Protein AF-A0A920GMC5-F1 (afdb_monomer_lite)

pLDDT: mean 89.44, std 11.88, range [47.94, 98.69]

Structure (mmCIF, N/CA/C/O backbone):
data_AF-A0A920GMC5-F1
#
_entry.id   AF-A0A920GMC5-F1
#
loop_
_atom_site.group_PDB
_atom_site.id
_atom_site.type_symbol
_atom_site.label_atom_id
_atom_site.label_alt_id
_atom_site.label_comp_id
_atom_site.label_asym_id
_atom_site.label_entity_id
_atom_site.label_seq_id
_atom_site.pdbx_PDB_ins_code
_atom_site.Cartn_x
_atom_site.Cartn_y
_atom_site.Cartn_z
_atom_site.occupancy
_atom_site.B_iso_or_equiv
_atom_site.auth_seq_id
_atom_site.auth_comp_id
_atom_site.auth_asym_id
_atom_site.auth_atom_id
_atom_site.pdbx_PDB_model_num
ATOM 1 N N . MET A 1 1 ? 22.714 1.421 4.665 1.00 62.22 1 MET A N 1
ATOM 2 C CA . MET A 1 1 ? 21.723 1.828 3.650 1.00 62.22 1 MET A CA 1
ATOM 3 C C . MET A 1 1 ? 22.191 1.294 2.315 1.00 62.22 1 MET A C 1
ATOM 5 O O . MET A 1 1 ? 23.393 1.304 2.080 1.00 62.22 1 MET A O 1
ATOM 9 N N . VAL A 1 2 ? 21.269 0.796 1.499 1.00 65.38 2 VAL A N 1
ATOM 10 C CA . VAL A 1 2 ? 21.537 0.452 0.098 1.00 65.38 2 VAL A CA 1
ATOM 11 C C . VAL A 1 2 ? 21.794 1.753 -0.679 1.00 65.38 2 VAL A C 1
ATOM 13 O O . VAL A 1 2 ? 21.132 2.751 -0.406 1.00 65.38 2 VAL A O 1
ATOM 16 N N . THR A 1 3 ? 22.780 1.777 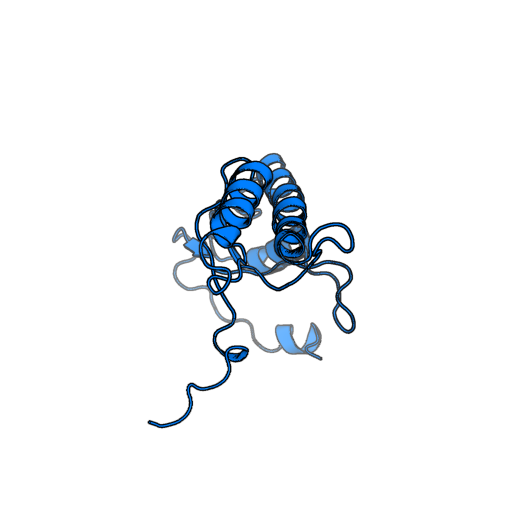-1.578 1.00 78.31 3 THR A N 1
ATOM 17 C CA . THR A 1 3 ? 23.127 2.945 -2.413 1.00 78.31 3 THR A CA 1
ATOM 18 C C . THR A 1 3 ? 22.941 2.615 -3.893 1.00 78.31 3 THR A C 1
ATOM 20 O O . THR A 1 3 ? 23.078 1.455 -4.275 1.00 78.31 3 THR A O 1
ATOM 23 N N . ASN A 1 4 ? 22.723 3.617 -4.754 1.00 77.88 4 ASN A N 1
ATOM 24 C CA . ASN A 1 4 ? 22.659 3.386 -6.209 1.00 77.88 4 ASN A CA 1
ATOM 25 C C . ASN A 1 4 ? 23.941 2.730 -6.737 1.00 77.88 4 ASN A C 1
ATOM 27 O O . ASN A 1 4 ? 23.882 1.779 -7.503 1.00 77.88 4 ASN A O 1
ATOM 31 N N . SER A 1 5 ? 25.100 3.143 -6.217 1.00 84.31 5 SER A N 1
ATOM 32 C CA . SER A 1 5 ? 26.387 2.523 -6.549 1.00 84.31 5 SER A CA 1
ATOM 33 C C . SER A 1 5 ? 26.488 1.040 -6.172 1.00 84.31 5 SER A C 1
ATOM 35 O O . SER A 1 5 ? 27.332 0.339 -6.722 1.00 84.31 5 SER A O 1
ATOM 37 N N . TRP A 1 6 ? 25.673 0.564 -5.223 1.00 86.81 6 TRP A N 1
ATOM 38 C CA . TRP A 1 6 ? 25.560 -0.855 -4.888 1.00 86.81 6 TRP A CA 1
ATOM 39 C C . TRP A 1 6 ? 24.592 -1.581 -5.834 1.00 86.81 6 TRP A C 1
ATOM 41 O O . TRP A 1 6 ? 24.927 -2.661 -6.308 1.00 86.81 6 TRP A O 1
ATOM 51 N N . LEU A 1 7 ? 23.442 -0.977 -6.161 1.00 78.94 7 LEU A N 1
ATOM 52 C CA . LEU A 1 7 ? 22.465 -1.542 -7.108 1.00 78.94 7 LEU A CA 1
ATOM 53 C C . LEU A 1 7 ? 23.050 -1.709 -8.519 1.00 78.94 7 LEU A C 1
ATOM 55 O O . LEU A 1 7 ? 22.782 -2.688 -9.202 1.00 78.94 7 LEU A O 1
ATOM 59 N N . GLU A 1 8 ? 23.914 -0.788 -8.936 1.00 85.12 8 GLU A N 1
ATOM 60 C CA . GLU A 1 8 ? 24.529 -0.785 -10.267 1.00 85.12 8 GLU A CA 1
ATOM 61 C C . GLU A 1 8 ? 25.684 -1.794 -10.428 1.00 85.12 8 GLU A C 1
ATOM 63 O O . GLU A 1 8 ? 26.263 -1.888 -11.511 1.00 85.12 8 GLU A O 1
ATOM 68 N N . GLN A 1 9 ? 26.047 -2.552 -9.382 1.00 89.69 9 GLN A N 1
ATOM 69 C CA . GLN A 1 9 ? 27.191 -3.475 -9.432 1.00 89.69 9 GLN A CA 1
ATOM 70 C C . GLN A 1 9 ? 26.994 -4.639 -10.405 1.00 89.69 9 GLN A C 1
ATOM 72 O O . GLN A 1 9 ? 27.973 -5.135 -10.966 1.00 89.69 9 GLN A O 1
ATOM 77 N N . VAL A 1 10 ? 25.754 -5.090 -10.592 1.00 88.12 10 VAL A N 1
ATOM 78 C CA . VAL A 1 10 ? 25.415 -6.214 -11.465 1.00 88.12 10 VAL A CA 1
ATOM 79 C C . VAL A 1 10 ? 24.142 -5.868 -12.224 1.00 88.12 10 VAL A C 1
ATOM 81 O O . VAL A 1 10 ? 23.151 -5.471 -11.624 1.00 88.12 10 VAL A O 1
ATOM 84 N N . LYS A 1 11 ? 24.170 -6.041 -13.548 1.00 84.81 11 LYS A N 1
ATOM 85 C CA . LYS A 1 11 ? 22.978 -5.998 -14.399 1.00 84.81 11 LYS A CA 1
ATOM 86 C C . LYS A 1 11 ? 22.766 -7.381 -14.996 1.00 84.81 11 LYS A C 1
ATOM 88 O O . LYS A 1 11 ? 23.624 -7.864 -15.734 1.00 84.81 11 LYS A O 1
ATOM 93 N N . GLU A 1 12 ? 21.657 -8.014 -14.641 1.00 87.12 12 GLU A N 1
ATOM 94 C CA . GLU A 1 12 ? 21.252 -9.304 -15.197 1.00 87.12 12 GLU A CA 1
ATOM 95 C C . GLU A 1 12 ? 20.406 -9.098 -16.461 1.00 87.12 12 GLU A C 1
ATOM 97 O O . GLU A 1 12 ? 19.776 -8.055 -16.643 1.00 87.12 12 GLU A O 1
ATOM 102 N N . GLU A 1 13 ? 20.422 -10.077 -17.366 1.00 90.31 13 GLU A N 1
ATOM 103 C CA . GLU A 1 13 ? 19.564 -10.056 -18.551 1.00 90.31 13 GLU A CA 1
ATOM 104 C C . GLU A 1 13 ? 18.112 -10.354 -18.157 1.00 90.31 13 GLU A C 1
ATOM 106 O O . GLU A 1 13 ? 17.834 -11.264 -17.375 1.00 90.31 13 GLU A O 1
ATOM 111 N N . ILE A 1 14 ? 17.179 -9.594 -18.727 1.00 88.88 14 ILE A N 1
ATOM 112 C CA . ILE A 1 14 ? 15.751 -9.738 -18.456 1.00 88.88 14 ILE A CA 1
ATOM 113 C C . ILE A 1 14 ? 15.233 -10.999 -19.134 1.00 88.88 14 ILE A C 1
ATOM 115 O O . ILE A 1 14 ? 15.270 -11.132 -20.357 1.00 88.88 14 ILE A O 1
ATOM 119 N N . VAL A 1 15 ? 14.694 -11.911 -18.332 1.00 90.94 15 VAL A N 1
ATOM 120 C CA . VAL A 1 15 ? 14.033 -13.116 -18.833 1.00 90.94 15 VAL A CA 1
ATOM 121 C C . VAL A 1 15 ? 12.606 -12.779 -19.265 1.00 90.94 15 VAL A C 1
ATOM 123 O O . VAL A 1 15 ? 11.860 -12.164 -18.505 1.00 90.94 15 VAL A O 1
ATOM 126 N N . ASP A 1 16 ? 12.224 -13.222 -20.466 1.00 92.50 16 ASP A N 1
ATOM 127 C CA . ASP A 1 16 ? 10.893 -13.041 -21.062 1.00 92.50 16 ASP A CA 1
ATOM 128 C C . ASP A 1 16 ? 10.368 -11.588 -20.977 1.00 92.50 16 ASP A C 1
ATOM 130 O O . ASP A 1 16 ? 9.317 -11.350 -20.376 1.00 92.50 16 ASP A O 1
ATOM 134 N N . PRO A 1 17 ? 11.058 -10.603 -21.588 1.00 90.88 17 PRO A N 1
ATOM 135 C CA . PRO A 1 17 ? 10.759 -9.179 -21.400 1.00 90.88 17 PRO A CA 1
ATOM 136 C C . PRO A 1 17 ? 9.332 -8.792 -21.810 1.00 90.88 17 PRO A C 1
ATOM 138 O O . PRO A 1 17 ? 8.729 -7.926 -21.191 1.00 90.88 17 PRO A O 1
ATOM 141 N N . GLU A 1 18 ? 8.752 -9.478 -22.797 1.00 92.06 18 GLU A N 1
ATOM 142 C CA . GLU A 1 18 ? 7.392 -9.212 -23.282 1.00 92.06 18 GLU A CA 1
ATOM 143 C C . GLU A 1 18 ? 6.294 -9.820 -22.397 1.00 92.06 18 GLU A C 1
ATOM 145 O O . GLU A 1 18 ? 5.111 -9.515 -22.577 1.00 92.06 18 GLU A O 1
ATOM 150 N N . ARG A 1 19 ? 6.638 -10.709 -21.453 1.00 93.94 19 ARG A N 1
ATOM 151 C CA . ARG A 1 19 ? 5.644 -11.411 -20.637 1.00 93.94 19 ARG A CA 1
ATOM 152 C C . ARG A 1 19 ? 4.916 -10.406 -19.736 1.00 93.94 19 ARG A C 1
ATOM 154 O O . ARG A 1 19 ? 5.564 -9.800 -18.890 1.00 93.94 19 ARG A O 1
ATOM 161 N N . PRO A 1 20 ? 3.581 -10.267 -19.845 1.00 93.94 20 PRO A N 1
ATOM 162 C CA . PRO A 1 20 ? 2.842 -9.351 -18.990 1.00 93.94 20 PRO A CA 1
ATOM 163 C C . PRO A 1 20 ? 2.846 -9.853 -17.543 1.00 93.94 20 PRO A C 1
ATOM 165 O O . PRO A 1 20 ? 2.507 -11.012 -17.273 1.00 93.94 20 PRO A O 1
ATOM 168 N N . ILE A 1 21 ? 3.211 -8.971 -16.617 1.00 93.88 21 ILE A N 1
ATOM 169 C CA . ILE A 1 21 ? 3.319 -9.254 -15.183 1.00 93.88 21 ILE A CA 1
ATOM 170 C C . ILE A 1 21 ? 2.372 -8.337 -14.413 1.00 93.88 21 ILE A C 1
ATOM 172 O O . ILE A 1 21 ? 2.290 -7.141 -14.679 1.00 93.88 21 ILE A O 1
ATOM 176 N N . ILE A 1 22 ? 1.678 -8.903 -13.427 1.00 95.75 22 ILE A N 1
ATOM 177 C CA . ILE A 1 22 ? 1.095 -8.122 -12.337 1.00 95.75 22 ILE A CA 1
ATOM 178 C C . ILE A 1 22 ? 2.026 -8.273 -11.149 1.00 95.75 22 ILE A C 1
ATOM 180 O O . ILE A 1 22 ? 2.255 -9.404 -10.721 1.00 95.75 22 ILE A O 1
ATOM 184 N N . ASP A 1 23 ? 2.539 -7.163 -10.626 1.00 95.62 23 ASP A N 1
ATOM 185 C CA . ASP A 1 23 ? 3.222 -7.165 -9.336 1.00 95.62 23 ASP A CA 1
ATOM 186 C C . ASP A 1 23 ? 2.161 -7.214 -8.222 1.00 95.62 23 ASP A C 1
ATOM 188 O O . ASP A 1 23 ? 1.435 -6.234 -8.014 1.00 95.62 23 ASP A O 1
ATOM 192 N N . PRO A 1 24 ? 1.998 -8.348 -7.520 1.00 97.00 24 PRO A N 1
ATOM 193 C CA . PRO A 1 24 ? 0.924 -8.502 -6.554 1.00 97.00 24 PRO A CA 1
ATOM 194 C C . PRO A 1 24 ? 1.234 -7.840 -5.205 1.00 97.00 24 PRO A C 1
ATOM 196 O O . PRO A 1 24 ? 0.373 -7.876 -4.324 1.00 97.00 24 PRO A O 1
ATOM 199 N N . HIS A 1 25 ? 2.445 -7.307 -5.001 1.00 97.31 25 HIS A N 1
ATOM 200 C CA . HIS A 1 25 ? 2.865 -6.802 -3.700 1.00 97.31 25 HIS A CA 1
ATOM 201 C C . HIS A 1 25 ? 3.972 -5.759 -3.834 1.00 97.31 25 HIS A C 1
ATOM 203 O O . HIS A 1 25 ? 5.155 -6.088 -3.833 1.00 97.31 25 HIS A O 1
ATOM 209 N N . HIS A 1 26 ? 3.585 -4.490 -3.756 1.00 96.56 26 HIS A N 1
ATOM 210 C CA . HIS A 1 26 ? 4.513 -3.398 -3.473 1.00 96.56 26 HIS A CA 1
ATOM 211 C C . HIS A 1 26 ? 4.031 -2.567 -2.279 1.00 96.56 26 HIS A C 1
ATOM 213 O O . HIS A 1 26 ? 2.883 -2.661 -1.833 1.00 96.56 26 HIS A O 1
ATOM 219 N N . HIS A 1 27 ? 4.927 -1.728 -1.770 1.00 96.44 27 HIS A N 1
ATOM 220 C CA . HIS A 1 27 ? 4.642 -0.748 -0.733 1.00 96.44 27 HIS A CA 1
ATOM 221 C C . HIS A 1 27 ? 4.968 0.642 -1.267 1.00 96.44 27 HIS A C 1
ATOM 223 O O . HIS A 1 27 ? 5.920 0.797 -2.021 1.00 96.44 27 HIS A O 1
ATOM 229 N N . LEU A 1 28 ? 4.213 1.641 -0.826 1.00 97.00 28 LEU A N 1
ATOM 230 C CA . LEU A 1 28 ? 4.483 3.061 -1.040 1.00 97.00 28 LEU A CA 1
ATOM 231 C C . LEU A 1 28 ? 4.460 3.760 0.315 1.00 97.00 28 LEU A C 1
ATOM 233 O O . LEU A 1 28 ? 3.704 3.351 1.196 1.00 97.00 28 LEU A O 1
ATOM 237 N N . TRP A 1 29 ? 5.272 4.791 0.499 1.00 96.06 29 TRP A N 1
ATOM 238 C CA . TRP A 1 29 ? 5.263 5.612 1.702 1.00 96.06 29 TRP A CA 1
ATOM 239 C C . TRP A 1 29 ? 5.774 7.023 1.426 1.00 96.06 29 TRP A C 1
ATOM 241 O O . TRP A 1 29 ? 6.651 7.244 0.589 1.00 96.06 29 TRP A O 1
ATOM 251 N N . SER A 1 30 ? 5.263 7.967 2.208 1.00 93.88 30 SER A N 1
ATOM 252 C CA . SER A 1 30 ? 5.843 9.297 2.375 1.00 93.88 30 SER A CA 1
ATOM 253 C C . SER A 1 30 ? 6.161 9.542 3.847 1.00 93.88 30 SER A C 1
ATOM 255 O O . SER A 1 30 ? 5.562 8.912 4.726 1.00 93.88 30 SER A O 1
ATOM 257 N N . ASP A 1 31 ? 7.114 10.433 4.111 1.00 81.81 31 ASP A N 1
ATOM 258 C CA . ASP A 1 31 ? 7.420 10.972 5.443 1.00 81.81 31 ASP A CA 1
ATOM 259 C C . ASP A 1 31 ? 7.739 9.900 6.507 1.00 81.81 31 ASP A C 1
ATOM 261 O O . ASP A 1 31 ? 7.473 10.064 7.702 1.00 81.81 31 ASP A O 1
ATOM 265 N N . LYS A 1 32 ? 8.313 8.766 6.089 1.00 81.75 32 LYS A N 1
ATOM 266 C CA . LYS A 1 32 ? 8.667 7.668 6.994 1.00 81.75 32 LYS A CA 1
ATOM 267 C C . LYS A 1 32 ? 10.017 7.947 7.651 1.00 81.75 32 LYS A C 1
ATOM 269 O O . LYS A 1 32 ? 11.036 8.047 6.975 1.00 81.75 32 LYS A O 1
ATOM 274 N N . GLU A 1 33 ? 10.038 8.049 8.979 1.00 82.50 33 GLU A N 1
ATOM 275 C CA . GLU A 1 33 ? 11.265 8.340 9.728 1.00 82.50 33 GLU A CA 1
ATOM 276 C C . GLU A 1 33 ? 12.391 7.351 9.375 1.00 82.50 33 GLU A C 1
ATOM 278 O O . GLU A 1 33 ? 12.215 6.132 9.419 1.00 82.50 33 GLU A O 1
ATOM 283 N N . GLY A 1 34 ? 13.559 7.887 9.011 1.00 81.50 34 GLY A N 1
ATOM 284 C CA . GLY A 1 34 ? 14.726 7.085 8.641 1.00 81.50 34 GLY A CA 1
ATOM 285 C C . GLY A 1 34 ? 14.674 6.462 7.241 1.00 81.50 34 GLY A C 1
ATOM 286 O O . GLY A 1 34 ? 15.584 5.704 6.902 1.00 81.50 34 GLY A O 1
ATOM 287 N N . ALA A 1 35 ? 13.667 6.785 6.424 1.00 83.50 35 ALA A N 1
ATOM 288 C CA . ALA A 1 35 ? 13.564 6.365 5.032 1.00 83.50 35 ALA A CA 1
ATOM 289 C C . ALA A 1 35 ? 13.278 7.562 4.113 1.00 83.50 35 ALA A C 1
ATOM 291 O O . ALA A 1 35 ? 12.581 8.502 4.481 1.00 83.50 35 ALA A O 1
ATOM 292 N N . SER A 1 36 ? 13.826 7.526 2.900 1.00 89.31 36 SER A N 1
ATOM 293 C CA . SER A 1 36 ? 13.396 8.433 1.835 1.00 89.31 36 SER A CA 1
ATOM 294 C C . SER A 1 36 ? 12.000 8.045 1.357 1.00 89.31 36 SER A C 1
ATOM 296 O O . SER A 1 36 ? 11.637 6.869 1.423 1.00 89.31 36 SER A O 1
ATOM 298 N N . ASP A 1 37 ? 11.243 9.023 0.868 1.00 93.50 37 ASP A N 1
ATOM 299 C CA . ASP A 1 37 ? 9.958 8.792 0.213 1.00 93.50 37 ASP A CA 1
ATOM 300 C C . ASP A 1 37 ? 10.082 7.764 -0.912 1.00 93.50 37 ASP A C 1
ATOM 302 O O . ASP A 1 37 ? 11.037 7.780 -1.693 1.00 93.50 37 ASP A O 1
ATOM 306 N N . TYR A 1 38 ? 9.084 6.891 -0.993 1.00 95.19 38 TYR A N 1
ATOM 307 C CA . TYR A 1 38 ? 8.946 5.907 -2.051 1.00 95.19 38 TYR A CA 1
ATOM 308 C C . TYR A 1 38 ? 7.492 5.909 -2.514 1.00 95.19 38 TYR A C 1
ATOM 310 O O . TYR A 1 38 ? 6.619 5.275 -1.924 1.00 95.19 38 TYR A O 1
ATOM 318 N N . GLN A 1 39 ? 7.225 6.720 -3.528 1.00 96.19 39 GLN A N 1
ATOM 319 C CA . GLN A 1 39 ? 5.906 6.953 -4.103 1.00 96.19 39 GLN A CA 1
ATOM 320 C C . GLN A 1 39 ? 5.827 6.316 -5.496 1.00 96.19 39 GLN A C 1
ATOM 322 O O . GLN A 1 39 ? 6.766 5.650 -5.940 1.00 96.19 39 GLN A O 1
ATOM 327 N N . ILE A 1 40 ? 4.703 6.494 -6.195 1.00 95.56 40 ILE A N 1
ATOM 328 C CA . ILE A 1 40 ? 4.479 5.840 -7.490 1.00 95.56 40 ILE A CA 1
ATOM 329 C C . ILE A 1 40 ? 5.575 6.159 -8.526 1.00 95.56 40 ILE A C 1
ATOM 331 O O . ILE A 1 40 ? 5.950 5.289 -9.304 1.00 95.56 40 ILE A O 1
ATOM 335 N N . GLU A 1 41 ? 6.173 7.354 -8.480 1.00 93.88 41 GLU A N 1
ATOM 336 C CA . GLU A 1 41 ? 7.293 7.723 -9.360 1.00 93.88 41 GLU A CA 1
ATOM 337 C C . GLU A 1 41 ? 8.545 6.880 -9.128 1.00 93.88 41 GLU A C 1
ATOM 339 O O . GLU A 1 41 ? 9.235 6.527 -10.084 1.00 93.88 41 GLU A O 1
ATOM 344 N N . GLN A 1 42 ? 8.867 6.590 -7.864 1.00 93.50 42 GLN A N 1
ATOM 345 C CA . GLN A 1 42 ? 10.021 5.755 -7.541 1.00 93.50 42 GLN A CA 1
ATOM 346 C C . GLN A 1 42 ? 9.764 4.315 -7.990 1.00 93.50 42 GLN A C 1
ATOM 348 O O . GLN A 1 42 ? 10.637 3.720 -8.612 1.00 93.50 42 GLN A O 1
ATOM 353 N N . LEU A 1 43 ? 8.544 3.805 -7.787 1.00 93.94 43 LEU A N 1
ATOM 354 C CA . LEU A 1 43 ? 8.148 2.487 -8.283 1.00 93.94 43 LEU A CA 1
ATOM 355 C C . LEU A 1 43 ? 8.281 2.383 -9.812 1.00 93.94 43 LEU A C 1
ATOM 357 O O . LEU A 1 43 ? 8.820 1.403 -10.319 1.00 93.94 43 LEU A O 1
ATOM 361 N N . TRP A 1 44 ? 7.838 3.397 -10.560 1.00 93.31 44 TRP A N 1
ATOM 362 C CA . TRP A 1 44 ? 8.005 3.419 -12.018 1.00 93.31 44 TRP A CA 1
ATOM 363 C C . TRP A 1 44 ? 9.463 3.495 -12.455 1.00 93.31 44 TRP A C 1
ATOM 365 O O . TRP A 1 44 ? 9.834 2.851 -13.434 1.00 93.31 44 TRP A O 1
ATOM 375 N N . SER A 1 45 ? 10.299 4.242 -11.730 1.00 90.44 45 SER A N 1
ATOM 376 C CA . SER A 1 45 ? 11.737 4.275 -12.001 1.00 90.44 45 SER A CA 1
ATOM 377 C C . SER A 1 45 ? 12.367 2.887 -11.872 1.00 90.44 45 SER A C 1
ATOM 379 O O . SER A 1 45 ? 13.213 2.542 -12.694 1.00 90.44 45 SER A O 1
ATOM 381 N N . ASP A 1 46 ? 11.934 2.093 -10.892 1.00 88.00 46 ASP A N 1
ATOM 382 C CA . ASP A 1 46 ? 12.414 0.721 -10.699 1.00 88.00 46 ASP A CA 1
ATOM 383 C C . ASP A 1 46 ? 11.853 -0.232 -11.779 1.00 88.00 46 ASP A C 1
ATOM 385 O O . ASP A 1 46 ? 12.542 -1.134 -12.248 1.00 88.00 46 ASP A O 1
ATOM 389 N N . MET A 1 47 ? 10.616 -0.019 -12.244 1.00 87.50 47 MET A N 1
ATOM 390 C CA . MET A 1 47 ? 10.005 -0.822 -13.321 1.00 87.50 47 MET A CA 1
ATOM 391 C C . MET A 1 47 ? 10.584 -0.526 -14.707 1.00 87.50 47 MET A C 1
ATOM 393 O O . MET A 1 47 ? 10.598 -1.405 -15.574 1.00 87.50 47 MET A O 1
ATOM 397 N N . ALA A 1 48 ? 11.112 0.683 -14.918 1.00 83.69 48 ALA A N 1
ATOM 398 C CA . ALA A 1 48 ? 11.754 1.086 -16.167 1.00 83.69 48 ALA A CA 1
ATOM 399 C C . ALA A 1 48 ? 13.023 0.271 -16.495 1.00 83.69 48 ALA A C 1
ATOM 401 O O . ALA A 1 48 ? 13.569 0.399 -17.592 1.00 83.69 48 ALA A O 1
ATOM 402 N N . GLU A 1 49 ? 13.479 -0.592 -15.579 1.00 77.25 49 GLU A N 1
ATOM 403 C CA . GLU A 1 49 ? 14.592 -1.515 -15.794 1.00 77.25 49 GLU A CA 1
ATOM 404 C C . GLU A 1 49 ? 14.285 -2.632 -16.805 1.00 77.25 49 GLU A C 1
ATOM 406 O O . GLU A 1 49 ? 15.230 -3.210 -17.335 1.00 77.25 49 GLU A O 1
ATOM 411 N N . GLY A 1 50 ? 13.007 -2.859 -17.156 1.00 82.12 50 GLY A N 1
ATOM 412 C CA . GLY A 1 50 ? 12.617 -3.487 -18.429 1.00 82.12 50 GLY A CA 1
ATOM 413 C C . GLY A 1 50 ? 11.722 -4.732 -18.360 1.00 82.12 50 GLY A C 1
ATOM 414 O O . GLY A 1 50 ? 11.485 -5.358 -19.393 1.00 82.12 50 GLY A O 1
ATOM 415 N N . HIS A 1 51 ? 11.202 -5.106 -17.188 1.00 89.19 51 HIS A N 1
ATOM 416 C CA . HIS A 1 51 ? 10.114 -6.088 -17.113 1.00 89.19 51 HIS A CA 1
ATOM 417 C C . HIS A 1 51 ? 8.783 -5.456 -17.553 1.00 89.19 51 HIS A C 1
ATOM 419 O O . HIS A 1 51 ? 8.462 -4.341 -17.149 1.00 89.19 51 HIS A O 1
ATOM 425 N N . ASN A 1 52 ? 7.966 -6.181 -18.325 1.00 92.19 52 ASN A N 1
ATOM 426 C CA . ASN A 1 52 ? 6.633 -5.729 -18.745 1.00 92.19 52 ASN A CA 1
ATOM 427 C C . ASN A 1 52 ? 5.593 -5.857 -17.612 1.00 92.19 52 ASN A C 1
ATOM 429 O O . ASN A 1 52 ? 4.717 -6.731 -17.623 1.00 92.19 52 ASN A O 1
ATOM 433 N N . VAL A 1 53 ? 5.706 -4.996 -16.598 1.00 92.94 53 VAL A N 1
ATOM 434 C CA . VAL A 1 53 ? 4.715 -4.881 -15.521 1.00 92.94 53 VAL A CA 1
ATOM 435 C C . VAL A 1 53 ? 3.522 -4.075 -16.029 1.00 92.94 53 VAL A C 1
ATOM 437 O O . VAL A 1 53 ? 3.628 -2.889 -16.309 1.00 92.94 53 VAL A O 1
ATOM 440 N N . VAL A 1 54 ? 2.360 -4.718 -16.134 1.00 94.19 54 VAL A N 1
ATOM 441 C CA . VAL A 1 54 ? 1.134 -4.109 -16.684 1.00 94.19 54 VAL A CA 1
ATOM 442 C C . VAL A 1 54 ? 0.150 -3.657 -15.602 1.00 94.19 54 VAL A C 1
ATOM 444 O O . VAL A 1 54 ? -0.914 -3.117 -15.903 1.00 94.19 54 VAL A O 1
ATOM 447 N N . GLY A 1 55 ? 0.483 -3.887 -14.334 1.00 95.50 55 GLY A N 1
ATOM 448 C CA . GLY A 1 55 ? -0.295 -3.426 -13.194 1.00 95.50 55 GLY A CA 1
ATOM 449 C C . GLY A 1 55 ? 0.268 -3.918 -11.869 1.00 95.50 55 GLY A C 1
ATOM 450 O O . GLY A 1 55 ? 1.069 -4.851 -11.824 1.00 95.50 55 GLY A O 1
ATOM 451 N N . THR A 1 56 ? -0.165 -3.285 -10.785 1.00 97.19 56 THR A N 1
ATOM 452 C CA . THR A 1 56 ? 0.388 -3.533 -9.451 1.00 97.19 56 THR A CA 1
ATOM 453 C C . THR A 1 56 ? -0.702 -3.605 -8.384 1.00 97.19 56 THR A C 1
ATOM 455 O O . THR A 1 56 ? -1.826 -3.133 -8.579 1.00 97.19 56 THR A O 1
ATOM 458 N N . VAL A 1 57 ? -0.387 -4.193 -7.231 1.00 98.38 57 VAL A N 1
ATOM 459 C CA . VAL A 1 57 ? -1.248 -4.186 -6.042 1.00 98.38 57 VAL A CA 1
ATOM 460 C C . VAL A 1 57 ? -0.463 -3.638 -4.858 1.00 98.38 57 VAL A C 1
ATOM 462 O O . VAL A 1 57 ? 0.600 -4.155 -4.513 1.00 98.38 57 VAL A O 1
ATOM 465 N N . PHE A 1 58 ? -0.991 -2.579 -4.246 1.00 98.44 58 PHE A N 1
ATOM 466 C CA . PHE A 1 58 ? -0.433 -2.022 -3.019 1.00 98.44 58 PHE A CA 1
ATOM 467 C C . PHE A 1 58 ? -0.829 -2.895 -1.827 1.00 98.44 58 PHE A C 1
ATOM 469 O O . PHE A 1 58 ? -1.990 -3.302 -1.707 1.00 98.44 58 PHE A O 1
ATOM 476 N N . VAL A 1 59 ? 0.112 -3.110 -0.911 1.00 98.06 59 VAL A N 1
ATOM 477 C CA . VAL A 1 59 ? -0.114 -3.802 0.362 1.00 98.06 59 VAL A CA 1
ATOM 478 C C . VAL A 1 59 ? 0.281 -2.888 1.522 1.00 98.06 59 VAL A C 1
ATOM 480 O O . VAL A 1 59 ? 1.311 -2.221 1.454 1.00 98.06 59 VAL A O 1
ATOM 483 N N . GLU A 1 60 ? -0.534 -2.860 2.581 1.00 95.38 60 GLU A N 1
ATOM 484 C CA . GLU A 1 60 ? -0.329 -2.019 3.772 1.00 95.38 60 GLU A CA 1
ATOM 485 C C . GLU A 1 60 ? 1.106 -2.077 4.324 1.00 95.38 60 GLU A C 1
ATOM 487 O O . GLU A 1 60 ? 1.749 -3.134 4.348 1.00 95.38 60 GLU A O 1
ATOM 492 N N . CYS A 1 61 ? 1.626 -0.920 4.740 1.00 93.88 61 CYS A N 1
ATOM 493 C CA . CYS A 1 61 ? 2.965 -0.786 5.316 1.00 93.88 61 CYS A CA 1
ATOM 494 C C . CYS A 1 61 ? 3.011 0.187 6.506 1.00 93.88 61 CYS A C 1
ATOM 496 O O . CYS A 1 61 ? 4.096 0.606 6.938 1.00 93.88 61 CYS A O 1
ATOM 498 N N . SER A 1 62 ? 1.832 0.523 7.043 1.00 92.88 62 SER A N 1
ATOM 499 C CA . SER A 1 62 ? 1.613 1.503 8.106 1.00 92.88 62 SER A CA 1
ATOM 500 C C . SER A 1 62 ? 2.093 2.923 7.773 1.00 92.88 62 SER A C 1
ATOM 502 O O . SER A 1 62 ? 2.578 3.640 8.652 1.00 92.88 62 SER A O 1
ATOM 504 N N . THR A 1 63 ? 1.973 3.345 6.511 1.00 93.62 63 THR A N 1
ATOM 505 C CA . THR A 1 63 ? 2.216 4.738 6.107 1.00 93.62 63 THR A CA 1
ATOM 506 C C . THR A 1 63 ? 0.947 5.579 6.240 1.00 93.62 63 THR A C 1
ATOM 508 O O . THR A 1 63 ? -0.160 5.069 6.107 1.00 93.62 63 THR A O 1
ATOM 511 N N . ASN A 1 64 ? 1.087 6.885 6.485 1.00 95.00 64 ASN A N 1
ATOM 512 C CA . ASN A 1 64 ? -0.017 7.850 6.390 1.00 95.00 64 ASN A CA 1
ATOM 513 C C . ASN A 1 64 ? -1.298 7.490 7.180 1.00 95.00 64 ASN A C 1
ATOM 515 O O . ASN A 1 64 ? -2.407 7.865 6.802 1.00 95.00 64 ASN A O 1
ATOM 519 N N . TYR A 1 65 ? -1.175 6.787 8.309 1.00 95.56 65 TYR A N 1
ATOM 520 C CA . TYR A 1 65 ? -2.319 6.559 9.193 1.00 95.56 65 TYR A CA 1
ATOM 521 C C . TYR A 1 65 ? -2.878 7.894 9.687 1.00 95.56 65 TYR A C 1
ATOM 523 O O . TYR A 1 65 ? -2.131 8.827 9.997 1.00 95.56 65 TYR A O 1
ATOM 531 N N . ARG A 1 66 ? -4.207 7.982 9.822 1.00 95.94 66 ARG A N 1
ATOM 532 C CA . ARG A 1 66 ? -4.826 9.146 10.466 1.00 95.94 66 ARG A CA 1
ATOM 533 C C . ARG A 1 66 ? -4.276 9.268 11.887 1.00 95.94 66 ARG A C 1
ATOM 535 O O . ARG A 1 66 ? -4.013 8.274 12.554 1.00 95.94 66 ARG A O 1
ATOM 542 N N . ASN A 1 67 ? -4.152 10.495 12.371 1.00 94.94 67 ASN A N 1
ATOM 543 C CA . ASN A 1 67 ? -3.647 10.800 13.714 1.00 94.94 67 ASN A CA 1
ATOM 544 C C . ASN A 1 67 ? -4.728 11.392 14.639 1.00 94.94 67 ASN A C 1
ATOM 546 O O . ASN A 1 67 ? -4.444 11.800 15.765 1.00 94.94 67 ASN A O 1
ATOM 550 N N . THR A 1 68 ? -5.978 11.431 14.176 1.00 95.44 68 THR A N 1
ATOM 551 C CA . THR A 1 68 ? -7.147 11.929 14.910 1.00 95.44 68 T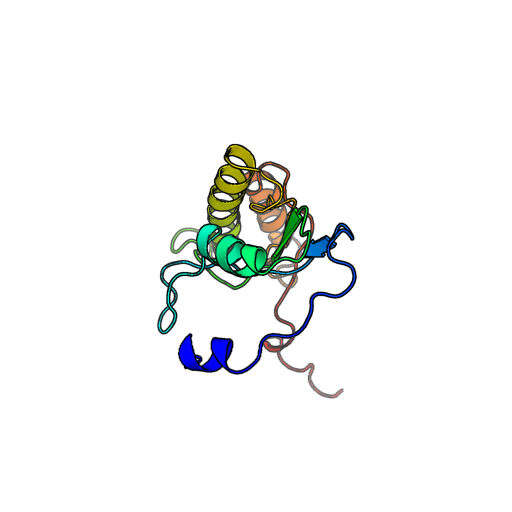HR A CA 1
ATOM 552 C C . THR A 1 68 ? -8.336 10.979 14.742 1.00 95.44 68 THR A C 1
ATOM 554 O O . THR A 1 68 ? -8.337 10.096 13.884 1.00 95.44 68 THR A O 1
ATOM 557 N N . GLY A 1 69 ? -9.349 11.119 15.603 1.00 96.00 69 GLY A N 1
ATOM 558 C CA . GLY A 1 69 ? -10.521 10.238 15.612 1.00 96.00 69 GLY A CA 1
ATOM 559 C C . GLY A 1 69 ? -10.272 8.867 16.265 1.00 96.00 69 GLY A C 1
ATOM 560 O O . GLY A 1 69 ? -9.240 8.662 16.916 1.00 96.00 69 GLY A O 1
ATOM 561 N N . PRO A 1 70 ? -11.226 7.921 16.145 1.00 96.94 70 PRO A N 1
ATOM 562 C CA . PRO A 1 70 ? -11.118 6.597 16.755 1.00 96.94 70 PRO A CA 1
ATOM 563 C C . PRO A 1 70 ? -9.894 5.828 16.244 1.00 96.94 70 PRO A C 1
ATOM 565 O O . PRO A 1 70 ? -9.757 5.616 15.043 1.00 96.94 70 PRO A O 1
ATOM 568 N N . LYS A 1 71 ? -9.045 5.334 17.156 1.00 95.69 71 LYS A N 1
ATOM 569 C CA . LYS A 1 71 ? -7.791 4.631 16.809 1.00 95.69 71 LYS A CA 1
ATOM 570 C C . LYS A 1 71 ? -7.964 3.473 15.819 1.00 95.69 71 LYS A C 1
ATOM 572 O O . LYS A 1 71 ? -7.123 3.285 14.952 1.00 95.69 71 LYS A O 1
ATOM 577 N N . ARG A 1 72 ? -9.071 2.726 15.908 1.00 95.31 72 ARG A N 1
ATOM 578 C CA . ARG A 1 72 ? -9.386 1.619 14.982 1.00 95.31 72 ARG A CA 1
ATOM 579 C C . ARG A 1 72 ? -9.570 2.059 13.521 1.00 95.31 72 ARG A C 1
ATOM 581 O O . ARG A 1 72 ? -9.444 1.232 12.633 1.00 95.31 72 ARG A O 1
ATOM 588 N N . LEU A 1 73 ? -9.852 3.344 13.282 1.00 98.00 73 LEU A N 1
ATOM 589 C CA . LEU A 1 73 ? -10.027 3.938 11.951 1.00 98.00 73 LEU A CA 1
ATOM 590 C C . LEU A 1 73 ? -8.768 4.644 11.436 1.00 98.00 73 LEU A C 1
ATOM 592 O O . LEU A 1 73 ? -8.792 5.201 10.341 1.00 98.00 73 LEU A O 1
ATOM 596 N N . TRP A 1 74 ? -7.677 4.656 12.204 1.00 97.44 74 TRP A N 1
ATOM 597 C CA . TRP A 1 74 ? -6.419 5.256 11.763 1.00 97.44 74 TRP A CA 1
ATOM 598 C C . TRP A 1 74 ? -5.842 4.610 10.495 1.00 97.44 74 TRP A C 1
ATOM 600 O O . TRP A 1 74 ? -5.435 5.371 9.615 1.00 97.44 74 TRP A O 1
ATOM 610 N N . PRO A 1 75 ? -5.894 3.271 10.319 1.00 97.31 75 PRO A N 1
ATOM 611 C CA . PRO A 1 75 ? -5.400 2.627 9.101 1.00 97.31 75 PRO A CA 1
ATOM 612 C C . PRO A 1 75 ? -6.088 3.075 7.810 1.00 97.31 75 PRO A C 1
ATOM 614 O O . PRO A 1 75 ? -5.518 2.958 6.731 1.00 97.31 75 PRO A O 1
ATOM 617 N N . VAL A 1 76 ? -7.305 3.618 7.897 1.00 98.25 76 VAL A N 1
ATOM 618 C CA . VAL A 1 76 ? -8.035 4.130 6.726 1.00 98.25 76 VAL A CA 1
ATOM 619 C C . VAL A 1 76 ? -7.283 5.290 6.064 1.00 98.25 76 VAL A C 1
ATOM 621 O O . VAL A 1 76 ? -7.366 5.439 4.850 1.00 98.25 76 VAL A O 1
ATOM 624 N N . GLY A 1 77 ? -6.473 6.040 6.821 1.00 98.06 77 GLY A N 1
ATOM 625 C CA . GLY A 1 77 ? -5.627 7.108 6.273 1.00 98.06 77 GLY A CA 1
ATOM 626 C C . GLY A 1 77 ? -4.635 6.617 5.221 1.00 98.06 77 GLY A C 1
ATOM 627 O O . GLY A 1 77 ? -4.447 7.272 4.200 1.00 98.06 77 GLY A O 1
ATOM 628 N N . GLU A 1 78 ? -4.078 5.416 5.403 1.00 97.62 78 GLU A N 1
ATOM 629 C CA . GLU A 1 78 ? -3.208 4.805 4.395 1.00 97.62 78 GLU A CA 1
ATOM 630 C C . GLU A 1 78 ? -3.981 4.508 3.112 1.00 97.62 78 GLU A C 1
ATOM 632 O O . GLU A 1 78 ? -3.499 4.764 2.017 1.00 97.62 78 GLU A O 1
ATOM 637 N N . THR A 1 79 ? -5.212 4.010 3.237 1.00 98.50 79 THR A N 1
ATOM 638 C CA . THR A 1 79 ? -6.059 3.718 2.073 1.00 98.50 79 THR A CA 1
ATOM 639 C C . THR A 1 79 ? -6.415 4.995 1.317 1.00 98.50 79 THR A C 1
ATOM 641 O O . THR A 1 79 ? -6.337 5.011 0.091 1.00 98.50 79 THR A O 1
ATOM 644 N N . GLU A 1 80 ? -6.727 6.083 2.026 1.00 98.19 80 GLU A N 1
ATOM 645 C CA . GLU A 1 80 ? -6.949 7.405 1.426 1.00 98.19 80 GLU A CA 1
ATOM 646 C C . GLU A 1 80 ? -5.702 7.897 0.678 1.00 98.19 80 GLU A C 1
ATOM 648 O O . GLU A 1 80 ? -5.796 8.317 -0.476 1.00 98.19 80 GLU A O 1
ATOM 653 N N . TYR A 1 81 ? -4.525 7.784 1.300 1.00 97.75 81 TYR A N 1
ATOM 654 C CA . TYR A 1 81 ? -3.247 8.134 0.682 1.00 97.75 81 TYR A CA 1
ATOM 655 C C . TYR A 1 81 ? -2.977 7.307 -0.583 1.00 97.75 81 TYR A C 1
ATOM 657 O O . TYR A 1 81 ? -2.692 7.869 -1.641 1.00 97.75 81 TYR A O 1
ATOM 665 N N . VAL A 1 82 ? -3.125 5.985 -0.523 1.00 97.94 82 VAL A N 1
ATOM 666 C CA . VAL A 1 82 ? -2.856 5.095 -1.661 1.00 97.94 82 VAL A CA 1
ATOM 667 C C . VAL A 1 82 ? -3.829 5.346 -2.805 1.00 97.94 82 VAL A C 1
ATOM 669 O O . VAL A 1 82 ? -3.426 5.260 -3.959 1.00 97.94 82 VAL A O 1
ATOM 672 N N . VAL A 1 83 ? -5.077 5.737 -2.534 1.00 98.00 83 VAL A N 1
ATOM 673 C CA . VAL A 1 83 ? -6.004 6.163 -3.594 1.00 98.00 83 VAL A CA 1
ATOM 674 C C . VAL A 1 83 ? -5.483 7.390 -4.343 1.00 98.00 83 VAL A C 1
ATOM 676 O O . VAL A 1 83 ? -5.645 7.460 -5.561 1.00 98.00 83 VAL A O 1
ATOM 679 N N . THR A 1 84 ? -4.797 8.328 -3.678 1.00 97.06 84 THR A N 1
ATOM 680 C CA . THR A 1 84 ? -4.167 9.461 -4.384 1.00 97.06 84 THR A CA 1
ATOM 681 C C . THR A 1 84 ? -3.068 8.998 -5.345 1.00 97.06 84 THR A C 1
ATOM 683 O O . THR A 1 84 ? -3.024 9.454 -6.488 1.00 97.06 84 THR A O 1
ATOM 686 N N . GLN A 1 85 ? -2.247 8.029 -4.927 1.00 96.94 85 GLN A N 1
ATOM 687 C CA . GLN A 1 85 ? -1.204 7.415 -5.757 1.00 96.94 85 GLN A CA 1
ATOM 688 C C . GLN A 1 85 ? -1.813 6.584 -6.895 1.00 96.94 85 GLN A C 1
ATOM 690 O O . GLN A 1 85 ? -1.368 6.664 -8.037 1.00 96.94 85 GLN A O 1
ATOM 695 N N . ALA A 1 86 ? -2.888 5.844 -6.618 1.00 96.56 86 ALA A N 1
ATOM 696 C CA . ALA A 1 86 ? -3.596 5.047 -7.610 1.00 96.56 86 ALA A CA 1
ATOM 697 C C . ALA A 1 86 ? -4.240 5.927 -8.688 1.00 96.56 86 ALA A C 1
ATOM 699 O O . ALA A 1 86 ? -4.137 5.607 -9.870 1.00 96.56 86 ALA A O 1
ATOM 700 N N . ASN A 1 87 ? -4.845 7.057 -8.313 1.00 95.12 87 ASN A N 1
ATOM 701 C CA . ASN A 1 87 ? -5.382 8.019 -9.278 1.00 95.12 87 ASN A CA 1
ATOM 702 C C . ASN A 1 87 ? -4.273 8.585 -10.168 1.00 95.12 87 ASN A C 1
ATOM 704 O O . ASN A 1 87 ? -4.389 8.521 -11.390 1.00 95.12 87 ASN A O 1
ATOM 708 N N . LYS A 1 88 ? -3.157 9.015 -9.563 1.00 93.75 88 LYS A N 1
ATOM 709 C CA . LYS A 1 88 ? -1.972 9.467 -10.301 1.00 93.75 88 LYS A CA 1
ATOM 710 C C . LYS A 1 88 ? -1.488 8.407 -11.289 1.00 93.75 88 LYS A C 1
ATOM 712 O O . LYS A 1 88 ? -1.204 8.732 -12.434 1.00 93.75 88 LYS A O 1
ATOM 717 N N . SER A 1 89 ? -1.494 7.139 -10.872 1.00 91.31 89 SER A N 1
ATOM 718 C CA . SER A 1 89 ? -1.042 6.034 -11.714 1.00 91.31 89 SER A CA 1
ATOM 719 C C . SER A 1 89 ? -1.939 5.725 -12.915 1.00 91.31 89 SER A C 1
ATOM 721 O O . SER A 1 89 ? -1.485 5.154 -13.902 1.00 91.31 89 SER A O 1
ATOM 723 N N . ARG A 1 90 ? -3.228 6.081 -12.848 1.00 87.94 90 ARG A N 1
ATOM 724 C CA . ARG A 1 90 ? -4.180 5.851 -13.945 1.00 87.94 90 ARG A CA 1
ATOM 725 C C . ARG A 1 90 ? -4.093 6.947 -14.997 1.00 87.94 90 ARG A C 1
ATOM 727 O O . ARG A 1 90 ? -4.159 6.638 -16.186 1.00 87.94 90 ARG A O 1
ATOM 734 N N . ASP A 1 91 ? -3.917 8.191 -14.561 1.00 77.38 91 ASP A N 1
ATOM 735 C CA . ASP A 1 91 ? -3.890 9.367 -15.437 1.00 77.38 91 ASP A CA 1
ATOM 736 C C . ASP A 1 91 ? -2.672 9.389 -16.375 1.00 77.38 91 ASP A C 1
ATOM 738 O O . ASP A 1 91 ? -2.722 10.004 -17.440 1.00 77.38 91 ASP A O 1
ATOM 742 N N . THR A 1 92 ? -1.600 8.684 -16.011 1.00 69.19 92 THR A N 1
ATOM 743 C CA . THR A 1 92 ? -0.343 8.615 -16.769 1.00 69.19 92 THR A CA 1
ATOM 744 C C . THR A 1 92 ? -0.068 7.238 -17.365 1.00 69.19 92 THR A C 1
ATOM 746 O O . THR A 1 92 ? 1.023 7.018 -17.869 1.00 69.19 92 THR A O 1
ATOM 749 N N . SER A 1 93 ? -1.017 6.295 -17.313 1.00 65.56 93 SER A N 1
ATOM 750 C CA . SER A 1 93 ? -0.710 4.889 -17.612 1.00 65.56 93 SER A CA 1
ATOM 751 C C . SER A 1 93 ? -0.126 4.666 -19.020 1.00 65.56 93 SER A C 1
ATOM 753 O O . SER A 1 93 ? -0.787 4.843 -20.047 1.00 65.56 93 SER A O 1
ATOM 755 N N . THR A 1 94 ? 1.132 4.224 -19.049 1.00 67.06 94 THR A N 1
ATOM 756 C CA . THR A 1 94 ? 1.859 3.716 -20.219 1.00 67.06 94 THR A CA 1
ATOM 757 C C . THR A 1 94 ? 2.398 2.316 -19.912 1.00 67.06 94 THR A C 1
ATOM 759 O O . THR A 1 94 ? 2.277 1.833 -18.789 1.00 67.06 94 THR A O 1
ATOM 762 N N . ALA A 1 95 ? 3.012 1.638 -20.889 1.00 64.44 95 ALA A N 1
ATOM 763 C CA . ALA A 1 95 ? 3.636 0.331 -20.646 1.00 64.44 95 ALA A CA 1
ATOM 764 C C . ALA A 1 95 ? 4.757 0.374 -19.581 1.00 64.44 95 ALA A C 1
ATOM 766 O O . ALA A 1 95 ? 5.022 -0.643 -18.956 1.00 64.44 95 ALA A O 1
ATOM 767 N N . ALA A 1 96 ? 5.394 1.534 -19.368 1.00 70.56 96 ALA A N 1
ATOM 768 C CA . ALA A 1 96 ? 6.427 1.727 -18.344 1.00 70.56 96 ALA A CA 1
ATOM 769 C C . ALA A 1 96 ? 5.871 2.275 -17.014 1.00 70.56 96 ALA A C 1
ATOM 771 O O . ALA A 1 96 ? 6.577 2.307 -16.011 1.00 70.56 96 ALA A O 1
ATOM 772 N N . GLU A 1 97 ? 4.608 2.705 -16.998 1.00 87.44 97 GLU A N 1
ATOM 773 C CA . GLU A 1 97 ? 3.961 3.371 -15.866 1.00 87.44 97 GLU A CA 1
ATOM 774 C C . GLU A 1 97 ? 2.727 2.565 -15.455 1.00 87.44 97 GLU A C 1
ATOM 776 O O . GLU A 1 97 ? 1.577 2.953 -15.681 1.00 87.44 97 GLU A O 1
ATOM 781 N N . ALA A 1 98 ? 2.988 1.387 -14.886 1.00 92.75 98 ALA A N 1
ATOM 782 C CA . ALA A 1 98 ? 1.961 0.436 -14.489 1.00 92.75 98 ALA A CA 1
ATOM 783 C C . ALA A 1 98 ? 0.972 1.055 -13.477 1.00 92.75 98 ALA A C 1
ATOM 785 O O . ALA A 1 98 ? 1.406 1.653 -12.483 1.00 92.75 98 ALA A O 1
ATOM 786 N N . PRO A 1 99 ? -0.350 0.894 -13.674 1.00 96.19 99 PR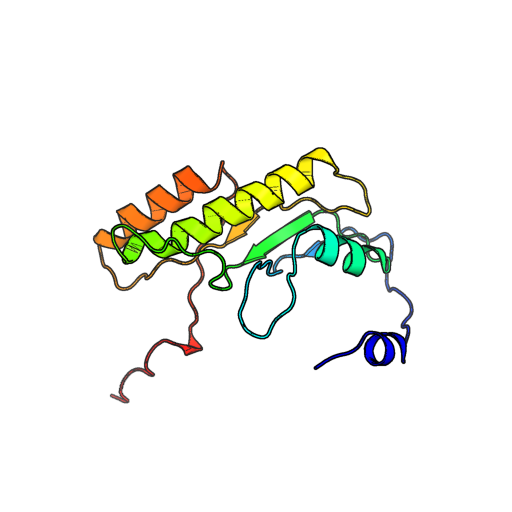O A N 1
ATOM 787 C CA . PRO A 1 99 ? -1.349 1.406 -12.745 1.00 96.19 99 PRO A CA 1
ATOM 788 C C . PRO A 1 99 ? -1.488 0.519 -11.500 1.00 96.19 99 PRO A C 1
ATOM 790 O O . PRO A 1 99 ? -1.340 -0.705 -11.562 1.00 96.19 99 PRO A O 1
ATOM 793 N N . ILE A 1 100 ? -1.902 1.121 -10.383 1.00 97.38 100 ILE A N 1
ATOM 794 C CA . ILE A 1 100 ? -2.328 0.382 -9.188 1.00 97.38 100 ILE A CA 1
ATOM 795 C C . ILE A 1 100 ? -3.745 -0.160 -9.418 1.00 97.38 100 ILE A C 1
ATOM 797 O O . ILE A 1 100 ? -4.718 0.591 -9.522 1.00 97.38 100 ILE A O 1
ATOM 801 N N . LEU A 1 101 ? -3.872 -1.484 -9.485 1.00 97.25 101 LEU A N 1
ATOM 802 C CA . LEU A 1 101 ? -5.123 -2.198 -9.762 1.00 97.25 101 LEU A CA 1
ATOM 803 C C . LEU A 1 101 ? -5.893 -2.592 -8.495 1.00 97.25 101 LEU A C 1
ATOM 805 O O . LEU A 1 101 ? -7.083 -2.924 -8.568 1.00 97.25 101 LEU A O 1
ATOM 809 N N . GLY A 1 102 ? -5.231 -2.581 -7.338 1.00 98.19 102 GLY A N 1
ATOM 810 C CA . GLY A 1 102 ? -5.835 -2.978 -6.073 1.00 98.19 102 GLY A CA 1
ATOM 811 C C . GLY A 1 102 ? -5.066 -2.513 -4.843 1.00 98.19 102 GLY A C 1
ATOM 812 O O . GLY A 1 102 ? -3.874 -2.218 -4.906 1.00 98.19 102 GLY A O 1
ATOM 813 N N . ILE A 1 103 ? -5.783 -2.476 -3.722 1.00 98.69 103 ILE A N 1
ATOM 814 C CA . ILE A 1 103 ? -5.285 -2.110 -2.396 1.00 98.69 103 ILE A CA 1
ATOM 815 C C . ILE A 1 103 ? -5.616 -3.249 -1.428 1.00 98.69 103 ILE A C 1
ATOM 817 O O . ILE A 1 103 ? -6.771 -3.685 -1.333 1.00 98.69 103 ILE A O 1
ATOM 821 N N . VAL A 1 104 ? -4.607 -3.719 -0.702 1.00 98.50 104 VAL A N 1
ATOM 822 C CA . VAL A 1 104 ? -4.749 -4.606 0.453 1.00 98.50 104 VAL A CA 1
ATOM 823 C C . VAL A 1 104 ? -4.476 -3.785 1.710 1.00 98.50 104 VAL A C 1
ATOM 825 O O . VAL A 1 104 ? -3.332 -3.425 1.979 1.00 98.50 104 VAL A O 1
ATOM 828 N N . SER A 1 105 ? -5.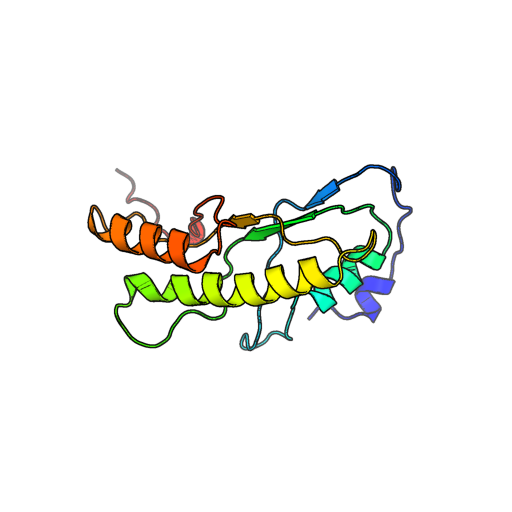531 -3.472 2.461 1.00 98.19 105 SER A N 1
ATOM 829 C CA . SER A 1 105 ? -5.469 -2.566 3.617 1.00 98.19 105 SER A CA 1
ATOM 830 C C . SER A 1 105 ? -5.243 -3.313 4.936 1.00 98.19 105 SER A C 1
ATOM 832 O O . SER A 1 105 ? -5.348 -4.536 5.009 1.00 98.19 105 SER A O 1
ATOM 834 N N . HIS A 1 106 ? -4.989 -2.577 6.015 1.00 96.81 106 HIS A N 1
ATOM 835 C CA . HIS A 1 106 ? -4.915 -3.135 7.364 1.00 96.81 106 HIS A CA 1
ATOM 836 C C . HIS A 1 106 ? -6.231 -2.978 8.136 1.00 96.81 106 HIS A C 1
ATOM 838 O O . HIS A 1 106 ? -6.802 -1.888 8.187 1.00 96.81 106 HIS A O 1
ATOM 844 N N . ALA A 1 107 ? -6.665 -4.020 8.843 1.00 95.31 107 ALA A N 1
ATOM 845 C CA . ALA A 1 107 ? -7.677 -3.912 9.893 1.00 95.31 107 ALA A CA 1
ATOM 846 C C . ALA A 1 107 ? -7.339 -4.862 11.048 1.00 95.31 107 ALA A C 1
ATOM 848 O O . ALA A 1 107 ? -6.974 -6.015 10.817 1.00 95.31 107 ALA A O 1
ATOM 849 N N . ASP A 1 108 ? -7.502 -4.404 12.294 1.00 93.38 108 ASP A N 1
ATOM 850 C CA . ASP A 1 108 ? -7.364 -5.285 13.456 1.00 93.38 108 ASP A CA 1
ATOM 851 C C . ASP A 1 108 ? -8.577 -6.221 13.542 1.00 93.38 108 ASP A C 1
ATOM 853 O O . ASP A 1 108 ? -9.652 -5.858 14.026 1.00 93.38 108 ASP A O 1
ATOM 857 N N . LEU A 1 109 ? -8.395 -7.456 13.075 1.00 92.44 109 LEU A N 1
ATOM 858 C CA . LEU A 1 109 ? -9.444 -8.475 13.058 1.00 92.44 109 LEU A CA 1
ATOM 859 C C . LEU A 1 109 ? -9.831 -8.976 14.464 1.00 92.44 109 LEU A C 1
ATOM 861 O O . LEU A 1 109 ? -10.802 -9.719 14.602 1.00 92.44 109 LEU A O 1
ATOM 865 N N . LYS A 1 110 ? -9.125 -8.558 15.527 1.00 91.62 110 LYS A N 1
ATOM 866 C CA . LYS A 1 110 ? -9.454 -8.904 16.924 1.00 91.62 110 LYS A CA 1
ATOM 867 C C . LYS A 1 110 ? -10.532 -8.006 17.536 1.00 91.62 110 LYS A C 1
ATOM 869 O O . LYS A 1 110 ? -10.950 -8.251 18.664 1.00 91.62 110 LYS A O 1
ATOM 874 N N . LEU A 1 111 ? -10.998 -6.981 16.819 1.00 92.12 111 LEU A N 1
ATOM 875 C CA . LEU A 1 111 ? -12.002 -6.027 17.308 1.00 92.12 111 LEU A CA 1
ATOM 876 C C . LEU A 1 111 ? -13.416 -6.620 17.469 1.00 92.12 111 LEU A C 1
ATOM 878 O O . LEU A 1 111 ? -14.315 -5.928 17.949 1.00 92.12 111 LEU A O 1
ATOM 882 N N . GLY A 1 112 ? -13.637 -7.876 17.070 1.00 94.56 112 GLY A N 1
ATOM 883 C CA . GLY A 1 112 ? -14.972 -8.470 17.036 1.00 94.56 112 GLY A CA 1
ATOM 884 C C . GLY A 1 112 ? -15.877 -7.701 16.073 1.00 94.56 112 GLY A C 1
ATOM 885 O O . GLY A 1 112 ? -15.439 -7.297 15.001 1.00 94.56 112 GLY A O 1
ATOM 886 N N . GLU A 1 113 ? -17.129 -7.451 16.459 1.00 96.81 113 GLU A N 1
ATOM 887 C CA . GLU A 1 113 ? -18.110 -6.743 15.618 1.00 96.81 113 GLU A CA 1
ATOM 888 C C . GLU A 1 113 ? -17.662 -5.322 15.225 1.00 96.81 113 GLU A C 1
ATOM 890 O O . GLU A 1 113 ? -17.978 -4.847 14.136 1.00 96.81 113 GLU A O 1
ATOM 895 N N . ALA A 1 114 ? -16.838 -4.667 16.050 1.00 95.12 114 ALA A N 1
ATOM 896 C CA . ALA A 1 114 ? -16.329 -3.328 15.755 1.00 95.12 114 ALA A CA 1
ATOM 897 C C . ALA A 1 114 ? -15.394 -3.275 14.528 1.00 95.12 114 ALA A C 1
ATOM 899 O O . ALA A 1 114 ? -15.122 -2.183 14.029 1.00 95.12 114 ALA A O 1
ATOM 900 N N . VAL A 1 115 ? -14.918 -4.419 14.011 1.00 96.88 115 VAL A N 1
ATOM 901 C CA . VAL A 1 115 ? -14.146 -4.464 12.757 1.00 96.88 115 VAL A CA 1
ATOM 902 C C . VAL A 1 115 ? -14.997 -4.074 11.547 1.00 96.88 115 VAL A C 1
ATOM 904 O O . VAL A 1 115 ? -14.461 -3.533 10.586 1.00 96.88 115 VAL A O 1
ATOM 907 N N . VAL A 1 116 ? -16.317 -4.292 11.595 1.00 98.12 116 VAL A N 1
ATOM 908 C CA . VAL A 1 116 ? -17.229 -4.003 10.476 1.00 98.12 116 VAL A CA 1
ATOM 909 C C . VAL A 1 116 ? -17.150 -2.531 10.075 1.00 98.12 116 VAL A C 1
ATOM 911 O O . VAL A 1 116 ? -17.036 -2.222 8.894 1.00 98.12 116 VAL A O 1
ATOM 914 N N . GLU A 1 117 ? -17.108 -1.624 11.054 1.00 98.25 117 GLU A N 1
ATOM 915 C CA . GLU A 1 117 ? -16.942 -0.185 10.812 1.00 98.25 117 GLU A CA 1
ATOM 916 C C . GLU A 1 117 ? -15.621 0.128 10.089 1.00 98.25 117 GLU A C 1
ATOM 918 O O . GLU A 1 117 ? -15.584 0.972 9.198 1.00 98.25 117 GLU A O 1
ATOM 923 N N . VAL A 1 118 ? -14.538 -0.574 10.438 1.00 98.12 118 VAL A N 1
ATOM 924 C CA . VAL A 1 118 ? -13.218 -0.393 9.813 1.00 98.12 118 VAL A CA 1
ATOM 925 C C . VAL A 1 118 ? -13.230 -0.885 8.365 1.00 98.12 118 VAL A C 1
ATOM 927 O O . VAL A 1 118 ? -12.708 -0.210 7.481 1.00 98.12 118 VAL A O 1
ATOM 930 N N . LEU A 1 119 ? -13.848 -2.042 8.109 1.00 98.31 119 LEU A N 1
ATOM 931 C CA . LEU A 1 119 ? -13.961 -2.613 6.765 1.00 98.31 119 LEU A CA 1
ATOM 932 C C . LEU A 1 119 ? -14.815 -1.735 5.845 1.00 98.31 119 LEU A C 1
ATOM 934 O O . LEU A 1 119 ? -14.426 -1.497 4.703 1.00 98.31 119 LEU A O 1
ATOM 938 N N . GLU A 1 120 ? -15.943 -1.219 6.338 1.00 98.50 120 GLU A N 1
ATOM 939 C CA . GLU A 1 120 ? -16.786 -0.297 5.571 1.00 98.50 120 GLU A CA 1
ATOM 940 C C . GLU A 1 120 ? -16.073 1.029 5.294 1.00 98.50 120 GLU A C 1
ATOM 942 O O . GLU A 1 120 ? -16.117 1.514 4.164 1.00 98.50 120 GLU A O 1
ATOM 947 N N . ALA A 1 121 ? -15.337 1.567 6.271 1.00 98.56 121 ALA A N 1
ATOM 948 C CA . ALA A 1 121 ? -14.550 2.780 6.072 1.00 98.56 121 ALA A CA 1
ATOM 949 C C . ALA A 1 121 ? -13.456 2.596 5.005 1.00 98.56 121 ALA A C 1
ATOM 951 O O . ALA A 1 121 ? -13.267 3.473 4.165 1.00 98.56 121 ALA A O 1
ATOM 952 N N . HIS A 1 122 ? -12.772 1.446 4.977 1.00 98.62 122 HIS A N 1
ATOM 953 C CA . HIS A 1 122 ? -11.839 1.111 3.892 1.00 98.62 122 HIS A CA 1
ATOM 954 C C . HIS A 1 122 ? -12.541 0.967 2.547 1.00 98.62 122 HIS A C 1
ATOM 956 O O . HIS A 1 122 ? -12.047 1.453 1.530 1.00 98.62 122 HIS A O 1
ATOM 962 N N . ARG A 1 123 ? -13.703 0.307 2.523 1.00 98.50 123 ARG A N 1
ATOM 963 C CA . ARG A 1 123 ? -14.483 0.112 1.298 1.00 98.50 123 ARG A CA 1
ATOM 964 C C . ARG A 1 123 ? -14.873 1.453 0.683 1.00 98.50 123 ARG A C 1
ATOM 966 O O . ARG A 1 123 ? -14.684 1.627 -0.520 1.00 98.50 123 ARG A O 1
ATOM 973 N N . GLU A 1 124 ? -15.340 2.390 1.504 1.00 98.50 124 GLU A N 1
ATOM 974 C CA . GLU A 1 124 ? -15.663 3.761 1.103 1.00 98.50 124 GLU A CA 1
ATOM 975 C C . GLU A 1 124 ? -14.418 4.531 0.641 1.00 98.50 124 GLU A C 1
ATOM 977 O O . GLU A 1 124 ? -14.406 5.072 -0.465 1.00 98.50 124 GLU A O 1
ATOM 982 N N . ALA A 1 125 ? -13.344 4.518 1.436 1.00 98.38 125 ALA A N 1
ATOM 983 C CA . ALA A 1 125 ? -12.124 5.267 1.142 1.00 98.38 125 ALA A CA 1
ATOM 984 C C . ALA A 1 125 ? -11.394 4.774 -0.116 1.00 98.38 125 ALA A C 1
ATOM 986 O O . ALA A 1 125 ? -10.785 5.572 -0.817 1.00 98.38 125 ALA A O 1
ATOM 987 N N . SER A 1 126 ? -11.464 3.476 -0.426 1.00 97.81 126 SER A N 1
ATOM 988 C CA . SER A 1 126 ? -10.666 2.837 -1.484 1.00 97.81 126 SER A CA 1
ATOM 989 C C . SER A 1 126 ? -11.073 3.173 -2.923 1.00 97.81 126 SER A C 1
ATOM 991 O O . SER A 1 126 ? -10.448 2.666 -3.853 1.00 97.81 126 SER A O 1
ATOM 993 N N . ALA A 1 127 ? -12.152 3.934 -3.140 1.00 96.19 127 ALA A N 1
ATOM 994 C CA . ALA A 1 127 ? -12.688 4.224 -4.476 1.00 96.19 127 ALA A CA 1
ATOM 995 C C . ALA A 1 127 ? -12.903 2.960 -5.351 1.00 96.19 127 ALA A C 1
ATOM 997 O O . ALA A 1 127 ? -12.734 2.980 -6.571 1.00 96.19 127 ALA A O 1
ATOM 998 N N . GLY A 1 128 ? -13.263 1.832 -4.725 1.00 97.56 128 GLY A N 1
ATOM 999 C CA . GLY A 1 128 ? -13.485 0.550 -5.405 1.00 97.56 128 GLY A CA 1
ATOM 1000 C C . GLY A 1 128 ? -12.222 -0.283 -5.664 1.00 97.56 128 GLY A C 1
ATOM 1001 O O . GLY A 1 128 ? -12.317 -1.333 -6.310 1.00 97.56 128 GLY A O 1
ATOM 1002 N N . LEU A 1 129 ? -11.058 0.135 -5.156 1.00 98.12 129 LEU A N 1
ATOM 1003 C CA . LEU A 1 129 ? -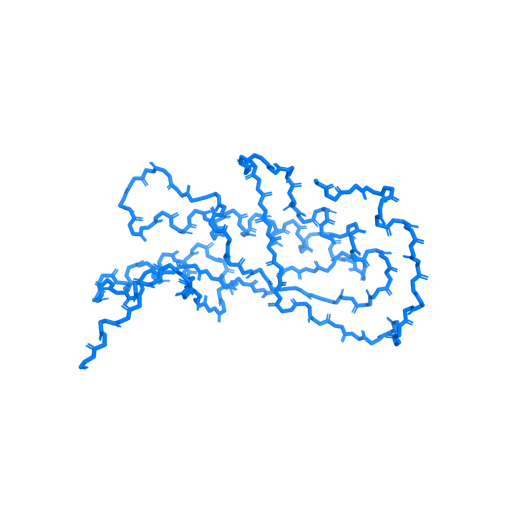9.783 -0.580 -5.285 1.00 98.12 129 LEU A CA 1
ATOM 1004 C C . LEU A 1 129 ? -9.508 -1.581 -4.156 1.00 98.12 129 LEU A C 1
ATOM 1006 O O . LEU A 1 129 ? -8.567 -2.358 -4.276 1.00 98.12 129 LEU A O 1
ATOM 1010 N N . LEU A 1 130 ? -10.307 -1.623 -3.085 1.00 98.44 130 LEU A N 1
ATOM 1011 C CA . LEU A 1 130 ? -10.099 -2.590 -2.002 1.00 98.44 130 LEU A CA 1
ATOM 1012 C C . LEU A 1 130 ? -10.220 -4.035 -2.519 1.00 98.44 130 LEU A C 1
ATOM 1014 O O . LEU A 1 130 ? -11.230 -4.406 -3.126 1.00 98.44 130 LEU A O 1
ATOM 1018 N N . ARG A 1 131 ? -9.194 -4.859 -2.282 1.00 98.12 131 ARG A N 1
ATOM 1019 C CA . ARG A 1 131 ? -9.147 -6.280 -2.687 1.00 98.12 131 ARG A CA 1
ATOM 1020 C C . ARG A 1 131 ? -8.875 -7.246 -1.543 1.00 98.12 131 ARG A C 1
ATOM 1022 O O . ARG A 1 131 ? -9.073 -8.444 -1.716 1.00 98.12 131 ARG A O 1
ATOM 1029 N N . GLY A 1 132 ? -8.476 -6.751 -0.378 1.00 97.19 132 GLY A N 1
ATOM 1030 C CA . GLY A 1 132 ? -8.249 -7.604 0.775 1.00 97.19 132 GLY A CA 1
ATOM 1031 C C . GLY A 1 132 ? -7.829 -6.832 2.010 1.00 97.19 132 GLY A C 1
ATOM 1032 O O . GLY A 1 132 ? -7.658 -5.613 1.974 1.00 97.19 132 GLY A O 1
ATOM 1033 N N . ILE A 1 133 ? -7.652 -7.587 3.088 1.00 96.62 133 ILE A N 1
ATOM 1034 C CA . ILE A 1 133 ? -7.060 -7.125 4.335 1.00 96.62 133 ILE A CA 1
ATOM 1035 C C . ILE A 1 133 ? -5.846 -7.998 4.632 1.00 96.62 133 ILE A C 1
ATOM 1037 O O . ILE A 1 133 ? -5.914 -9.216 4.465 1.00 96.62 133 ILE A O 1
ATOM 1041 N N . THR A 1 134 ? -4.761 -7.389 5.099 1.00 92.88 134 THR A N 1
ATOM 1042 C CA . THR A 1 134 ? -3.627 -8.107 5.685 1.00 92.88 134 THR A CA 1
ATOM 1043 C C . THR A 1 134 ? -3.369 -7.624 7.111 1.00 92.88 134 THR A C 1
ATOM 1045 O O . THR A 1 134 ? -3.914 -6.620 7.572 1.00 92.88 134 THR A O 1
ATOM 1048 N N . THR A 1 135 ? -2.597 -8.398 7.862 1.00 82.38 135 THR A N 1
ATOM 1049 C CA . THR A 1 135 ? -2.216 -8.084 9.239 1.00 82.38 135 THR A CA 1
ATOM 1050 C C . THR A 1 135 ? -0.796 -8.580 9.458 1.00 82.38 135 THR A C 1
ATOM 1052 O O . THR A 1 135 ? -0.475 -9.715 9.097 1.00 82.38 135 THR A O 1
ATOM 1055 N N . PHE A 1 136 ? 0.060 -7.774 10.086 1.00 71.25 136 PHE A N 1
ATOM 1056 C CA . P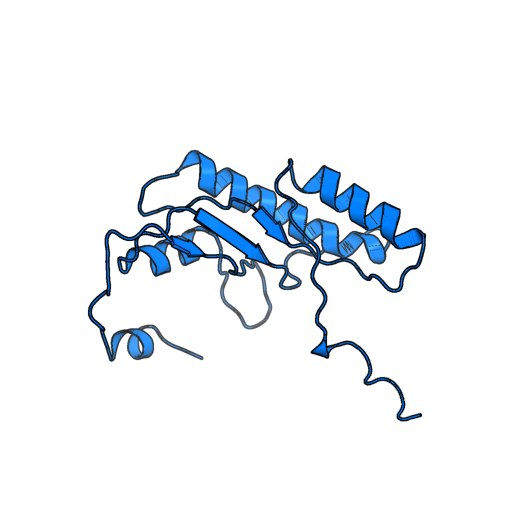HE A 1 136 ? 1.402 -8.217 10.465 1.00 71.25 136 PHE A CA 1
ATOM 1057 C C . PHE A 1 136 ? 1.338 -9.370 11.468 1.00 71.25 136 PHE A C 1
ATOM 1059 O O . PHE A 1 136 ? 1.143 -9.176 12.669 1.00 71.25 136 PHE A O 1
ATOM 1066 N N . CYS A 1 137 ? 1.553 -10.587 10.975 1.00 61.44 137 CYS A N 1
ATOM 1067 C CA . CYS A 1 137 ? 1.548 -11.788 11.806 1.00 61.44 137 CYS A CA 1
ATOM 1068 C C . CYS A 1 137 ? 2.691 -11.770 12.844 1.00 61.44 137 CYS A C 1
ATOM 1070 O O . CYS A 1 137 ? 2.545 -12.302 13.939 1.00 61.44 137 CYS A O 1
ATOM 1072 N N . SER A 1 138 ? 3.799 -11.081 12.545 1.00 60.69 138 SER A N 1
ATOM 1073 C CA . SER A 1 138 ? 4.949 -10.904 13.447 1.00 60.69 138 SER A CA 1
ATOM 1074 C C . SER A 1 138 ? 4.670 -10.023 14.671 1.00 60.69 138 SER A C 1
ATOM 1076 O O . SER A 1 138 ? 5.441 -10.058 15.626 1.00 60.69 138 SER A O 1
ATOM 1078 N N . LEU A 1 139 ? 3.587 -9.240 14.656 1.00 56.44 139 LEU A N 1
ATOM 1079 C CA . LEU A 1 139 ? 3.174 -8.377 15.768 1.00 56.44 139 LEU A CA 1
ATOM 1080 C C . LEU A 1 139 ? 2.055 -9.002 16.611 1.00 56.44 139 LEU A C 1
ATOM 1082 O O . LEU A 1 139 ? 1.613 -8.409 17.600 1.00 56.44 139 LEU A O 1
ATOM 1086 N N . LEU A 1 140 ? 1.587 -10.199 16.244 1.00 57.38 140 LEU A N 1
ATOM 1087 C CA . LEU A 1 140 ? 0.688 -10.964 17.093 1.00 57.38 140 LEU A CA 1
ATOM 1088 C C . LEU A 1 140 ? 1.514 -11.653 18.186 1.00 57.38 140 LEU A C 1
ATOM 1090 O O . LEU A 1 140 ? 2.514 -12.300 17.872 1.00 57.38 140 LEU A O 1
ATOM 1094 N N . PRO A 1 141 ? 1.131 -11.526 19.472 1.00 58.38 141 PRO A N 1
ATOM 1095 C CA . PRO A 1 141 ? 1.779 -12.300 20.517 1.00 58.38 141 PRO A CA 1
ATOM 1096 C C . PRO A 1 141 ? 1.677 -13.783 20.153 1.00 58.38 141 PRO A C 1
ATOM 1098 O O . PRO A 1 141 ? 0.597 -14.256 19.790 1.00 58.38 141 PRO A O 1
ATOM 1101 N N . ILE A 1 142 ? 2.804 -14.499 20.234 1.00 56.91 142 ILE A N 1
ATOM 1102 C CA . ILE A 1 142 ? 2.835 -15.958 20.090 1.00 56.91 142 ILE A CA 1
ATOM 1103 C C . ILE A 1 142 ? 1.766 -16.506 21.047 1.00 56.91 142 ILE A C 1
ATOM 1105 O O . ILE A 1 142 ? 1.795 -16.135 22.228 1.00 56.91 142 ILE A O 1
ATOM 1109 N N . PRO A 1 143 ? 0.798 -17.316 20.577 1.00 56.97 143 PRO A N 1
ATOM 1110 C CA . PRO A 1 143 ? -0.199 -17.880 21.472 1.00 56.97 143 PRO A CA 1
ATOM 1111 C C . PRO A 1 143 ? 0.531 -18.622 22.600 1.00 56.97 143 PRO A C 1
ATOM 1113 O O . PRO A 1 143 ? 1.512 -19.318 22.314 1.00 56.97 143 PRO A O 1
ATOM 1116 N N . PRO A 1 144 ? 0.121 -18.457 23.873 1.00 47.94 144 PRO A N 1
ATOM 1117 C CA . PRO A 1 144 ? 0.753 -19.186 24.961 1.00 47.94 144 PRO A CA 1
ATOM 1118 C C . PRO A 1 144 ? 0.711 -20.677 24.626 1.00 47.94 144 PRO A C 1
ATOM 1120 O O . PRO A 1 144 ? -0.328 -21.187 24.204 1.00 47.94 144 PRO A O 1
ATOM 1123 N N . SER A 1 145 ? 1.854 -21.354 24.752 1.00 57.03 145 SER A N 1
ATOM 1124 C CA . SER A 1 145 ? 1.924 -22.808 24.627 1.00 57.03 145 SER A CA 1
ATOM 1125 C C . SER A 1 145 ? 0.913 -23.408 25.602 1.00 57.03 145 SER A C 1
ATOM 1127 O O . SER A 1 145 ? 1.023 -23.158 26.806 1.00 57.03 145 SER A O 1
ATOM 1129 N N . GLY A 1 146 ? -0.093 -24.097 25.060 1.00 55.94 146 GLY A N 1
ATOM 1130 C CA . GLY A 1 146 ? -1.102 -24.813 25.841 1.00 55.94 146 GLY A CA 1
ATOM 1131 C C . GLY A 1 146 ? -0.522 -25.952 26.664 1.00 55.94 146 GLY A C 1
ATOM 1132 O O . GLY A 1 146 ? 0.638 -26.349 26.408 1.00 55.94 146 GLY A O 1
#

Foldseek 3Di:
DDDPVNVPPDDDDDDPLVDEDEAAEDEFADPDPPDHGRALVNVLVVLLSGHQHQAYEYEDDPHQFDPDDDPQQRQLRVLLVVLVRQVVLVVPDDSSRHHYQAYATEGDPVPPPVSVVNVVSSCVSNPNRYDYYDDPPVPDPDPPDD

Radius of gyration: 17.48 Å; chains: 1; bounding box: 45×37×49 Å

Sequence (146 aa):
MVTNSWLEQVKEEIVDPERPIIDPHHHLWSDKEGASDYQIEQLWSDMAEGHNVVGTVFVECSTNYRNTGPKRLWPVGETEYVVTQANKSRDTSTAAEAPILGIVSHADLKLGEAVVEVLEAHREASAGLLRGITTFCSLLPIPPSG

Secondary structure (DSSP, 8-state):
---HHHHTT--PPPSSTTS-EEEEEE--BSS-TTS--B-HHHHHHHHTTS--EEEEEEE--S-S--SSS-GGGTTHHHHHHHHHHHHHHHHT--TTS--EEEEEEE--GGGGGGHHHHHHHHHHHTTT-EEEEE--GGGSPPPPP-